Protein AF-A0A497NNQ6-F1 (afdb_monomer_lite)

Sequence (151 aa):
MIDNIDRTLLYLIMEAEKTGQPISTWGLASLKAKTSTERNKLDGIYRYHLEQLAKKGLIIKKQYKKGKQKYTGFSINPRRLICSNGALFILANPILIYQCPYVEKCPSECKVSFYERKGKLIVKGCKLLKEAPQHVKQLIIEHLEKEKEKS

Secondary structure (DSSP, 8-state):
---HHHHHHHHHHHHHHTTTSPBPHHHHHHTT-SSHHHHHHHHHHHHHHHHHHHHTTSEEEEEEEETTEEEEEEEE-TT--EEETTEEEE--SS-EEEE-TTTTT--S----EEEEETTEEEEES-HHHHHS-HHHHHHHHHHHHHHHTT-

Structure (mmCIF, N/CA/C/O backbone):
data_AF-A0A497NNQ6-F1
#
_entry.id   AF-A0A497NNQ6-F1
#
loop_
_atom_site.group_PDB
_atom_site.id
_atom_site.type_symbol
_atom_site.label_atom_id
_atom_site.label_alt_id
_atom_site.label_comp_id
_atom_site.label_asym_id
_atom_site.label_entity_id
_atom_site.label_seq_id
_atom_site.pdbx_PDB_ins_code
_atom_site.Cartn_x
_atom_site.Cartn_y
_atom_site.Cartn_z
_atom_site.occupancy
_atom_site.B_iso_or_equiv
_atom_site.auth_seq_id
_atom_site.auth_comp_id
_atom_site.auth_asym_id
_atom_site.auth_atom_id
_atom_site.pdbx_PDB_model_num
ATOM 1 N N . MET A 1 1 ? -12.839 -0.486 -9.635 1.00 50.12 1 MET A N 1
ATOM 2 C CA . MET A 1 1 ? -12.310 -1.840 -9.360 1.00 50.12 1 MET A CA 1
ATOM 3 C C . MET A 1 1 ? -10.793 -1.729 -9.196 1.00 50.12 1 MET A C 1
ATOM 5 O O . MET A 1 1 ? -10.218 -0.871 -9.854 1.00 50.12 1 MET A O 1
ATOM 9 N N . ILE A 1 2 ? -10.179 -2.468 -8.266 1.00 61.03 2 ILE A N 1
ATOM 10 C CA . ILE A 1 2 ? -8.712 -2.562 -8.112 1.00 61.03 2 ILE A CA 1
ATOM 11 C C . ILE A 1 2 ? -8.254 -3.710 -9.017 1.00 61.03 2 ILE A C 1
ATOM 13 O O . ILE A 1 2 ? -8.754 -4.824 -8.856 1.00 61.03 2 ILE A O 1
ATOM 17 N N . ASP A 1 3 ? -7.358 -3.449 -9.965 1.00 68.81 3 ASP A N 1
ATOM 18 C CA . ASP A 1 3 ? -6.833 -4.482 -10.867 1.00 68.81 3 ASP A CA 1
ATOM 19 C C . ASP A 1 3 ? -5.592 -5.201 -10.295 1.00 68.81 3 ASP A C 1
ATOM 21 O O . ASP A 1 3 ? -5.135 -4.938 -9.179 1.00 68.81 3 ASP A O 1
ATOM 25 N N . ASN A 1 4 ? -5.052 -6.170 -11.038 1.00 74.56 4 ASN A N 1
ATOM 26 C CA . ASN A 1 4 ? -3.903 -6.964 -10.590 1.00 74.56 4 ASN A CA 1
ATOM 27 C C . ASN A 1 4 ? -2.616 -6.140 -10.413 1.00 74.56 4 ASN A C 1
ATOM 29 O O . ASN A 1 4 ? -1.765 -6.512 -9.599 1.00 74.56 4 ASN A O 1
ATOM 33 N N . ILE A 1 5 ? -2.474 -5.025 -11.131 1.00 82.00 5 ILE A N 1
ATOM 34 C CA . ILE A 1 5 ? -1.312 -4.142 -11.009 1.00 82.00 5 ILE A CA 1
ATOM 35 C C . ILE A 1 5 ? -1.440 -3.334 -9.722 1.00 82.00 5 ILE A C 1
ATOM 37 O O . ILE A 1 5 ? -0.509 -3.335 -8.917 1.00 82.00 5 ILE A O 1
ATOM 41 N N . ASP A 1 6 ? -2.611 -2.744 -9.473 1.00 78.31 6 ASP A N 1
ATOM 42 C CA . ASP A 1 6 ? -2.908 -2.040 -8.225 1.00 78.31 6 ASP A CA 1
ATOM 43 C C . ASP A 1 6 ? -2.630 -2.941 -7.003 1.00 78.31 6 ASP A C 1
ATOM 45 O O . ASP A 1 6 ? -1.988 -2.519 -6.042 1.00 78.31 6 ASP A O 1
ATOM 49 N N . ARG A 1 7 ? -3.055 -4.213 -7.052 1.00 75.19 7 ARG A N 1
ATOM 50 C CA . ARG A 1 7 ? -2.792 -5.214 -5.995 1.00 75.19 7 ARG A CA 1
ATOM 51 C C . ARG A 1 7 ? -1.307 -5.447 -5.766 1.00 75.19 7 ARG A C 1
ATOM 53 O O . ARG A 1 7 ? -0.846 -5.437 -4.627 1.00 75.19 7 ARG A O 1
ATOM 60 N N . THR A 1 8 ? -0.574 -5.668 -6.851 1.00 81.12 8 THR A N 1
ATOM 61 C CA . THR A 1 8 ? 0.866 -5.919 -6.795 1.00 81.12 8 THR A CA 1
ATOM 62 C C . THR A 1 8 ? 1.588 -4.721 -6.190 1.00 81.12 8 THR A C 1
ATOM 64 O O . THR A 1 8 ? 2.459 -4.892 -5.344 1.00 81.12 8 THR A O 1
ATOM 67 N N . LEU A 1 9 ? 1.195 -3.507 -6.573 1.00 86.56 9 LEU A N 1
ATOM 68 C CA . LEU A 1 9 ? 1.775 -2.277 -6.046 1.00 86.56 9 LEU A CA 1
ATOM 69 C C . LEU A 1 9 ? 1.506 -2.094 -4.560 1.00 86.56 9 LEU A C 1
ATOM 71 O O . LEU A 1 9 ? 2.432 -1.776 -3.822 1.00 86.56 9 LEU A O 1
ATOM 75 N N . LEU A 1 10 ? 0.274 -2.334 -4.115 1.00 80.31 10 LEU A N 1
ATOM 76 C CA . LEU A 1 10 ? -0.062 -2.288 -2.695 1.00 80.31 10 LEU A CA 1
ATOM 77 C C . LEU A 1 10 ? 0.793 -3.281 -1.905 1.00 80.31 10 LEU A C 1
ATOM 79 O O . LEU A 1 10 ? 1.423 -2.881 -0.934 1.00 80.31 10 LEU A O 1
ATOM 83 N N . TYR A 1 11 ? 0.913 -4.527 -2.372 1.00 77.94 11 TYR A N 1
ATOM 84 C CA . TYR A 1 11 ? 1.774 -5.525 -1.735 1.00 77.94 11 TYR A CA 1
ATOM 85 C C . TYR A 1 11 ? 3.248 -5.090 -1.681 1.00 77.94 11 TYR A C 1
ATOM 87 O O . TYR A 1 11 ? 3.886 -5.187 -0.638 1.00 77.94 11 TYR A O 1
ATOM 95 N N . LEU A 1 12 ? 3.798 -4.563 -2.779 1.00 83.88 12 LEU A N 1
ATOM 96 C CA . LEU A 1 12 ? 5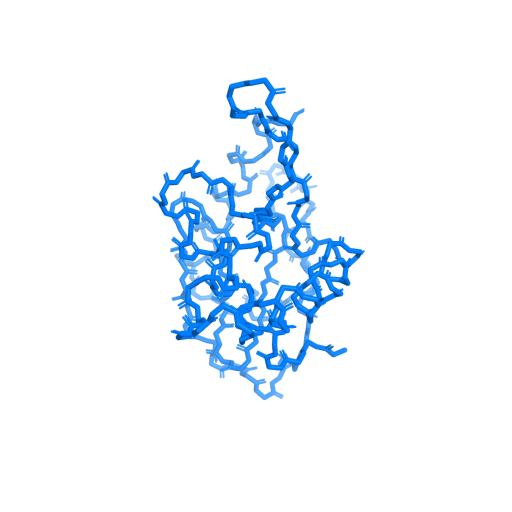.194 -4.117 -2.820 1.00 83.88 12 LEU A CA 1
ATOM 97 C C . LEU A 1 12 ? 5.460 -2.911 -1.908 1.00 83.88 12 LEU A C 1
ATOM 99 O O . LEU A 1 12 ? 6.512 -2.851 -1.275 1.00 83.88 12 LEU A O 1
ATOM 103 N N . ILE A 1 13 ? 4.524 -1.961 -1.820 1.00 83.25 13 ILE A N 1
ATOM 104 C CA . ILE A 1 13 ? 4.625 -0.838 -0.877 1.00 83.25 13 ILE A CA 1
ATOM 105 C C . ILE A 1 13 ? 4.577 -1.363 0.558 1.00 83.25 13 ILE A C 1
ATOM 107 O O . ILE A 1 13 ? 5.393 -0.948 1.374 1.00 83.25 13 ILE A O 1
ATOM 111 N N . MET A 1 14 ? 3.676 -2.303 0.849 1.00 75.88 14 MET A N 1
ATOM 112 C CA . MET A 1 14 ? 3.567 -2.927 2.169 1.00 75.88 14 MET A CA 1
ATOM 113 C C . MET A 1 14 ? 4.863 -3.632 2.584 1.00 75.88 14 MET A C 1
ATOM 115 O O . MET A 1 14 ? 5.338 -3.450 3.701 1.00 75.88 14 MET A O 1
ATOM 119 N N . GLU A 1 15 ? 5.477 -4.407 1.691 1.00 75.75 15 GLU A N 1
ATOM 120 C CA . GLU A 1 15 ? 6.763 -5.048 1.983 1.00 75.75 15 GLU A CA 1
ATOM 121 C C . GLU A 1 15 ? 7.877 -4.016 2.202 1.00 75.75 15 GLU A C 1
ATOM 123 O O . GLU A 1 15 ? 8.692 -4.170 3.112 1.00 75.75 15 GLU A O 1
ATOM 128 N N . ALA A 1 16 ? 7.884 -2.924 1.433 1.00 79.94 16 ALA A N 1
ATOM 129 C CA . ALA A 1 16 ? 8.855 -1.852 1.614 1.00 79.94 16 ALA A CA 1
ATOM 130 C C . ALA A 1 16 ? 8.681 -1.107 2.950 1.00 79.94 16 ALA A C 1
ATOM 132 O O . ALA A 1 16 ? 9.676 -0.715 3.558 1.00 79.94 16 ALA A O 1
ATOM 133 N N . GLU A 1 17 ? 7.457 -0.955 3.461 1.00 74.44 17 GLU A N 1
ATOM 134 C CA . GLU A 1 17 ? 7.201 -0.295 4.750 1.00 74.44 17 GLU A CA 1
ATOM 135 C C . GLU A 1 17 ? 7.841 -1.013 5.945 1.00 74.44 17 GLU A C 1
ATOM 137 O O . GLU A 1 17 ? 8.196 -0.349 6.919 1.00 74.44 17 GLU A O 1
ATOM 142 N N . LYS A 1 18 ? 8.102 -2.326 5.854 1.00 72.06 18 LYS A N 1
ATOM 143 C CA . LYS A 1 18 ? 8.870 -3.064 6.878 1.00 72.06 18 LYS A CA 1
ATOM 144 C C . LYS A 1 18 ? 10.287 -2.516 7.064 1.00 72.06 18 LYS A C 1
ATOM 146 O O . LYS A 1 18 ? 10.879 -2.687 8.122 1.00 72.06 18 LYS A O 1
ATOM 151 N N . THR A 1 19 ? 10.825 -1.838 6.050 1.00 76.50 19 THR A N 1
ATOM 152 C CA . THR A 1 19 ? 12.148 -1.196 6.104 1.00 76.50 19 THR A CA 1
ATOM 153 C C . THR A 1 19 ? 12.115 0.194 6.748 1.00 76.50 19 THR A C 1
ATOM 155 O O . THR A 1 19 ? 13.158 0.817 6.935 1.00 76.50 19 THR A O 1
ATOM 158 N N . GLY A 1 20 ? 10.922 0.713 7.066 1.00 70.75 20 GLY A N 1
ATOM 159 C CA . GLY A 1 20 ? 10.724 2.046 7.636 1.00 70.75 20 GLY A CA 1
ATOM 160 C C . GLY A 1 20 ? 10.903 3.200 6.643 1.00 70.75 20 GLY A C 1
ATOM 161 O O . GLY A 1 20 ? 10.778 4.359 7.040 1.00 70.75 20 GLY A O 1
ATOM 162 N N . GLN A 1 21 ? 11.177 2.925 5.362 1.00 71.56 21 GLN A N 1
ATOM 163 C CA . GLN A 1 21 ? 11.405 3.956 4.347 1.00 71.56 21 GLN A CA 1
ATOM 164 C C . GLN A 1 21 ? 10.308 3.967 3.270 1.00 71.56 21 GLN A C 1
ATOM 166 O O . GLN A 1 21 ? 9.955 2.914 2.739 1.00 71.56 21 GLN A O 1
ATOM 171 N N . PRO A 1 22 ? 9.782 5.151 2.891 1.00 75.31 22 PRO A N 1
ATOM 172 C CA . PRO A 1 22 ? 8.890 5.280 1.742 1.00 75.31 22 PRO A CA 1
ATOM 173 C C . PRO A 1 22 ? 9.583 4.826 0.453 1.00 75.31 22 PRO A C 1
ATOM 175 O O . PRO A 1 22 ? 10.721 5.217 0.186 1.00 75.31 22 PRO A O 1
ATOM 178 N N . ILE A 1 23 ? 8.878 4.065 -0.384 1.00 88.19 23 ILE A N 1
ATOM 179 C CA . ILE A 1 23 ? 9.420 3.562 -1.651 1.00 88.19 23 ILE A CA 1
ATOM 180 C C . ILE A 1 23 ? 8.950 4.417 -2.827 1.00 88.19 23 ILE A C 1
ATOM 182 O O . ILE A 1 23 ? 7.787 4.813 -2.900 1.00 88.19 23 ILE A O 1
ATOM 186 N N . SER A 1 24 ? 9.856 4.742 -3.749 1.00 90.50 24 SER A N 1
ATOM 187 C CA . SER A 1 24 ? 9.533 5.498 -4.964 1.00 90.50 24 SER A CA 1
ATOM 188 C C . SER A 1 24 ? 8.995 4.586 -6.070 1.00 90.50 24 SER A C 1
ATOM 190 O O . SER A 1 24 ? 9.194 3.371 -6.041 1.00 90.50 24 SER A O 1
ATOM 192 N N . THR A 1 25 ? 8.366 5.168 -7.096 1.00 91.69 25 THR A N 1
ATOM 193 C CA . THR A 1 25 ? 7.933 4.420 -8.295 1.00 91.69 25 THR A CA 1
ATOM 194 C C . THR A 1 25 ? 9.101 3.686 -8.951 1.00 91.69 25 THR A C 1
ATOM 196 O O . THR A 1 25 ? 8.987 2.503 -9.268 1.00 91.69 25 THR A O 1
ATOM 199 N N . TRP A 1 26 ? 10.258 4.346 -9.035 1.00 89.25 26 TRP A N 1
ATOM 200 C CA . TRP A 1 26 ? 11.479 3.748 -9.562 1.00 89.25 26 TRP A CA 1
ATOM 201 C C . TRP A 1 26 ? 11.964 2.567 -8.718 1.00 89.25 26 TRP A C 1
ATOM 203 O O . TRP A 1 26 ? 12.391 1.547 -9.260 1.00 89.25 26 TRP A O 1
ATOM 213 N N . GLY A 1 27 ? 11.881 2.687 -7.388 1.00 89.69 27 GLY A N 1
ATOM 214 C CA . GLY A 1 27 ? 12.178 1.595 -6.463 1.00 89.69 27 GLY A CA 1
ATOM 215 C C . GLY A 1 27 ? 11.265 0.396 -6.710 1.00 89.69 27 GLY A C 1
ATOM 216 O O . GLY A 1 27 ? 11.755 -0.707 -6.925 1.00 89.69 27 GLY A O 1
ATOM 217 N 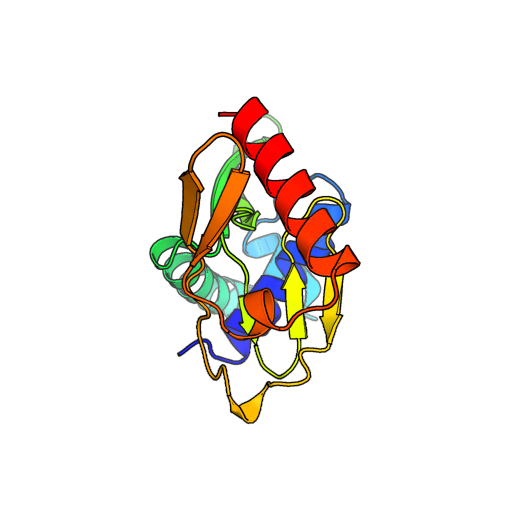N . LEU A 1 28 ? 9.952 0.627 -6.792 1.00 90.88 28 LEU A N 1
ATOM 218 C CA . LEU A 1 28 ? 8.958 -0.413 -7.080 1.00 90.88 28 LEU A CA 1
ATOM 219 C C . LEU A 1 28 ? 9.205 -1.097 -8.432 1.00 90.88 28 LEU A C 1
ATOM 221 O O . LEU A 1 28 ? 9.164 -2.323 -8.517 1.00 90.88 28 LEU A O 1
ATOM 225 N N . ALA A 1 29 ? 9.497 -0.326 -9.482 1.00 91.81 29 ALA A N 1
ATOM 226 C CA . ALA A 1 29 ? 9.827 -0.865 -10.801 1.00 91.81 29 ALA A CA 1
ATOM 227 C C . ALA A 1 29 ? 11.115 -1.705 -10.765 1.00 91.81 29 ALA A C 1
ATOM 229 O O . ALA A 1 29 ? 11.181 -2.768 -11.381 1.00 91.81 29 ALA A O 1
ATOM 230 N N . SER A 1 30 ? 12.116 -1.269 -9.993 1.00 90.69 30 SER A N 1
ATOM 231 C CA . SER A 1 30 ? 13.394 -1.977 -9.837 1.00 90.69 30 SER A CA 1
ATOM 232 C C . SER A 1 30 ? 13.255 -3.327 -9.129 1.00 90.69 30 SER A C 1
ATOM 234 O O . SER A 1 30 ? 14.045 -4.220 -9.399 1.00 90.69 30 SER A O 1
ATOM 236 N N . LEU A 1 31 ? 12.245 -3.506 -8.270 1.00 88.62 31 LEU A N 1
ATOM 237 C CA . LEU A 1 31 ? 11.985 -4.788 -7.598 1.00 88.62 31 LEU A CA 1
ATOM 238 C C . LEU A 1 31 ? 11.461 -5.882 -8.543 1.00 88.62 31 LEU A C 1
ATOM 240 O O . LEU A 1 31 ? 11.489 -7.059 -8.188 1.00 88.62 31 LEU A O 1
ATOM 244 N N . LYS A 1 32 ? 10.925 -5.510 -9.712 1.00 89.00 32 LYS A N 1
ATOM 245 C CA . LYS A 1 32 ? 10.306 -6.452 -10.661 1.00 89.00 32 LYS A CA 1
ATOM 246 C C . LYS A 1 32 ? 11.047 -6.562 -11.987 1.00 89.00 32 LYS A C 1
ATOM 248 O O . LYS A 1 32 ? 11.002 -7.624 -12.600 1.00 89.00 32 LYS A O 1
ATOM 253 N N . ALA A 1 33 ? 11.706 -5.496 -12.424 1.00 91.44 33 ALA A N 1
ATOM 254 C CA . ALA A 1 33 ? 12.395 -5.472 -13.703 1.00 91.44 33 ALA A CA 1
ATOM 255 C C . ALA A 1 33 ? 13.706 -6.266 -13.678 1.00 91.44 33 ALA A C 1
ATOM 257 O O . ALA A 1 33 ? 14.508 -6.128 -12.756 1.00 91.44 33 ALA A O 1
ATOM 258 N N . LYS A 1 34 ? 13.967 -7.016 -14.749 1.00 91.62 34 LYS A N 1
ATOM 259 C CA . LYS A 1 34 ? 15.254 -7.685 -14.995 1.00 91.62 34 LYS A CA 1
ATOM 260 C C . LYS A 1 34 ? 16.199 -6.836 -15.844 1.00 91.62 34 LYS A C 1
ATOM 262 O O . LYS A 1 34 ? 17.403 -7.062 -15.841 1.00 91.62 34 LYS A O 1
ATOM 267 N N . THR A 1 35 ? 15.660 -5.859 -16.577 1.00 94.06 35 THR A N 1
ATOM 268 C CA . THR A 1 35 ? 16.422 -4.977 -17.475 1.00 94.06 35 THR A CA 1
ATOM 269 C C . THR A 1 35 ? 16.060 -3.506 -17.274 1.00 94.06 35 THR A C 1
ATOM 271 O O . THR A 1 35 ? 15.002 -3.167 -16.740 1.00 94.06 35 THR A O 1
ATOM 274 N N . SER A 1 36 ? 16.927 -2.602 -17.738 1.00 90.50 36 SER A N 1
ATOM 275 C CA . SER A 1 36 ? 16.676 -1.154 -17.710 1.00 90.50 36 SER A CA 1
ATOM 276 C C . SER A 1 36 ? 15.456 -0.753 -18.549 1.00 90.50 36 SER A C 1
ATOM 278 O O . SER A 1 36 ? 14.659 0.075 -18.108 1.00 90.50 36 SER A O 1
ATOM 280 N N . THR A 1 37 ? 15.272 -1.368 -19.719 1.00 93.19 37 THR A N 1
ATOM 281 C CA . THR A 1 37 ? 14.131 -1.121 -20.613 1.00 93.19 37 THR A CA 1
ATOM 282 C C . THR A 1 37 ? 12.811 -1.541 -19.972 1.00 93.19 37 THR A C 1
ATOM 284 O O . THR A 1 37 ? 11.844 -0.778 -19.971 1.00 93.19 37 THR A O 1
ATOM 287 N N . GLU A 1 38 ? 12.775 -2.729 -19.366 1.00 92.38 38 GLU A N 1
ATOM 288 C CA . GLU A 1 38 ? 11.604 -3.218 -18.636 1.00 92.38 38 GLU A CA 1
ATOM 289 C C . GLU A 1 38 ? 11.275 -2.317 -17.443 1.00 92.38 38 GLU A C 1
ATOM 291 O O . GLU A 1 38 ? 10.116 -1.952 -17.245 1.00 92.38 38 GLU A O 1
ATOM 296 N N . ARG A 1 39 ? 12.295 -1.876 -16.696 1.00 94.94 39 ARG A N 1
ATOM 297 C CA . ARG A 1 39 ? 12.116 -0.952 -15.573 1.00 94.94 39 ARG A CA 1
ATOM 298 C C . ARG A 1 39 ? 11.482 0.361 -16.010 1.00 94.94 39 ARG A C 1
ATOM 300 O O . ARG A 1 39 ? 10.555 0.811 -15.352 1.00 94.94 39 ARG A O 1
ATOM 307 N N . ASN A 1 40 ? 11.945 0.960 -17.107 1.00 90.81 40 ASN A N 1
ATOM 308 C CA . ASN A 1 40 ? 11.388 2.222 -17.603 1.00 90.81 40 ASN A CA 1
ATOM 309 C C . ASN A 1 40 ? 9.911 2.071 -17.996 1.00 90.81 40 ASN A C 1
ATOM 311 O O . ASN A 1 40 ? 9.094 2.940 -17.695 1.00 90.81 40 ASN A O 1
ATOM 315 N N . LYS A 1 41 ? 9.553 0.940 -18.618 1.00 92.94 41 LYS A N 1
ATOM 316 C CA . LYS A 1 41 ? 8.159 0.624 -18.951 1.00 92.94 41 LYS A CA 1
ATOM 317 C C . LYS A 1 41 ? 7.307 0.453 -17.689 1.00 92.94 41 LYS A C 1
ATOM 319 O O . LYS A 1 41 ? 6.224 1.030 -17.602 1.00 92.94 41 LYS A O 1
ATOM 324 N N . LEU A 1 42 ? 7.804 -0.301 -16.706 1.00 92.88 42 LEU A N 1
ATOM 325 C CA . LEU A 1 42 ? 7.123 -0.499 -15.426 1.00 92.88 42 LEU A CA 1
ATOM 326 C C . LEU A 1 42 ? 6.988 0.804 -14.638 1.00 92.88 42 LEU A C 1
ATOM 328 O O . LEU A 1 42 ? 5.928 1.032 -14.072 1.00 92.88 42 LEU A O 1
ATOM 332 N N . ASP A 1 43 ? 7.994 1.682 -14.636 1.00 91.56 43 ASP A N 1
ATOM 333 C CA . ASP A 1 43 ? 7.922 2.980 -13.955 1.00 91.56 43 ASP A CA 1
ATOM 334 C C . ASP A 1 43 ? 6.766 3.833 -14.496 1.00 91.56 43 ASP A C 1
ATOM 336 O O . ASP A 1 43 ? 5.982 4.372 -13.715 1.00 91.56 43 ASP A O 1
ATOM 340 N N . GLY A 1 44 ? 6.595 3.886 -15.823 1.00 90.75 44 GLY A N 1
ATOM 341 C CA . GLY A 1 44 ? 5.479 4.594 -16.456 1.00 90.75 44 GLY A CA 1
ATOM 342 C C . GLY A 1 44 ? 4.112 4.029 -16.059 1.00 90.75 44 GLY A C 1
ATOM 343 O O . GLY A 1 44 ? 3.228 4.782 -15.642 1.00 90.75 44 GLY A O 1
ATOM 344 N N . ILE A 1 45 ? 3.957 2.701 -16.122 1.00 92.75 45 ILE A N 1
ATOM 345 C CA . ILE A 1 45 ? 2.725 2.007 -15.716 1.00 92.75 45 ILE A CA 1
ATOM 346 C C . ILE A 1 45 ? 2.447 2.270 -14.231 1.00 92.75 45 ILE A C 1
ATOM 348 O O . ILE A 1 45 ? 1.377 2.746 -13.858 1.00 92.75 45 ILE A O 1
ATOM 352 N N . TYR A 1 46 ? 3.428 2.023 -13.368 1.00 94.38 46 TYR A N 1
ATOM 353 C CA . TYR A 1 46 ? 3.277 2.153 -11.924 1.00 94.38 46 TYR A CA 1
ATOM 354 C C . TYR A 1 46 ? 2.952 3.577 -11.511 1.00 94.38 46 TYR A C 1
ATOM 356 O O . TYR A 1 46 ? 2.125 3.763 -10.624 1.00 94.38 46 TYR A O 1
ATOM 364 N N . ARG A 1 47 ? 3.527 4.589 -12.169 1.00 93.19 47 ARG A N 1
ATOM 365 C CA . ARG A 1 47 ? 3.196 5.986 -11.885 1.00 93.19 47 ARG A CA 1
ATOM 366 C C . ARG A 1 47 ? 1.697 6.224 -12.032 1.00 93.19 47 ARG A C 1
ATOM 368 O O . ARG A 1 47 ? 1.087 6.699 -11.080 1.00 93.19 47 ARG A O 1
ATOM 375 N N . TYR A 1 48 ? 1.099 5.817 -13.154 1.00 93.00 48 TYR A N 1
ATOM 376 C CA . TYR A 1 48 ? -0.342 5.948 -13.381 1.00 93.00 48 TYR A CA 1
ATOM 377 C C . TYR A 1 48 ? -1.163 5.282 -12.266 1.00 93.00 48 TYR A C 1
ATOM 379 O O . TYR A 1 48 ? -2.001 5.935 -11.642 1.00 93.00 48 TYR A O 1
ATOM 387 N N . HIS A 1 49 ? -0.884 4.013 -11.960 1.00 90.44 49 HIS A N 1
ATOM 388 C CA . HIS A 1 49 ? -1.627 3.259 -10.945 1.00 90.44 49 HIS A CA 1
ATOM 389 C C . HIS A 1 49 ? -1.477 3.852 -9.538 1.00 90.44 49 HIS A C 1
ATOM 391 O O . HIS A 1 49 ? -2.465 4.033 -8.827 1.00 90.44 49 HIS A O 1
ATOM 397 N N . LEU A 1 50 ? -0.265 4.252 -9.146 1.00 91.94 50 LEU A N 1
ATOM 398 C CA . LEU A 1 50 ? -0.009 4.889 -7.853 1.00 91.94 50 LEU A CA 1
ATOM 399 C C . LEU A 1 50 ? -0.754 6.220 -7.712 1.00 91.94 50 LEU A C 1
ATOM 401 O O . LEU A 1 50 ? -1.234 6.550 -6.627 1.00 91.94 50 LEU A O 1
ATOM 405 N N . GLU A 1 51 ? -0.910 6.984 -8.793 1.00 90.88 51 GLU A N 1
ATOM 406 C CA . GLU A 1 51 ? -1.745 8.183 -8.757 1.00 90.88 51 GLU A CA 1
ATOM 407 C C . GLU A 1 51 ? -3.222 7.863 -8.545 1.00 90.88 51 GLU A C 1
ATOM 409 O O . GLU A 1 51 ? -3.876 8.543 -7.752 1.00 90.88 51 GLU A O 1
ATOM 414 N N . GLN A 1 52 ? -3.747 6.823 -9.194 1.00 86.75 52 GLN A N 1
ATOM 415 C CA . GLN A 1 52 ? -5.130 6.394 -8.983 1.00 86.75 52 GLN A CA 1
ATOM 416 C C . GLN A 1 52 ? -5.346 5.870 -7.558 1.00 86.75 52 GLN A C 1
ATOM 418 O O . GLN A 1 52 ? -6.331 6.230 -6.912 1.00 86.75 52 GLN A O 1
ATOM 423 N N . LEU A 1 53 ? -4.412 5.078 -7.028 1.00 84.69 53 LEU A N 1
ATOM 424 C CA . LEU A 1 53 ? -4.436 4.598 -5.644 1.00 84.69 53 LEU A CA 1
ATOM 425 C C . LEU A 1 53 ? -4.384 5.757 -4.637 1.00 84.69 53 LEU A C 1
ATOM 427 O O . LEU A 1 53 ? -5.125 5.747 -3.651 1.00 84.69 53 LEU A O 1
ATOM 431 N N . ALA A 1 54 ? -3.567 6.781 -4.900 1.00 86.75 54 ALA A N 1
ATOM 432 C CA . ALA A 1 54 ? -3.497 7.979 -4.067 1.00 86.75 54 ALA A CA 1
ATOM 433 C C . ALA A 1 54 ? -4.800 8.793 -4.124 1.00 86.75 54 ALA A C 1
ATOM 435 O O . ALA A 1 54 ? -5.294 9.220 -3.085 1.00 86.75 54 ALA A O 1
ATOM 436 N N . LYS A 1 55 ? -5.416 8.948 -5.307 1.00 83.69 55 LYS A N 1
ATOM 437 C CA . LYS A 1 55 ? -6.727 9.611 -5.469 1.00 83.69 55 LYS A CA 1
ATOM 438 C C . LYS A 1 55 ? -7.850 8.881 -4.727 1.00 83.69 55 LYS A C 1
ATOM 440 O O . LYS A 1 55 ? -8.714 9.521 -4.137 1.00 83.69 55 LYS A O 1
ATOM 445 N N . LYS A 1 56 ? -7.816 7.545 -4.703 1.00 76.06 56 LYS A N 1
ATOM 446 C CA . LYS A 1 56 ? -8.724 6.709 -3.890 1.00 76.06 56 LYS A CA 1
ATOM 447 C C . LYS A 1 56 ? -8.416 6.799 -2.383 1.00 76.06 56 LYS A C 1
ATOM 449 O O . LYS A 1 56 ? -9.203 6.354 -1.546 1.00 76.06 56 LYS A O 1
ATOM 454 N N . GLY A 1 57 ? -7.280 7.396 -2.022 1.00 75.38 57 GLY A N 1
ATOM 455 C CA . GLY A 1 57 ? -6.803 7.539 -0.654 1.00 75.38 57 GLY A CA 1
ATOM 456 C C . GLY A 1 57 ? -6.293 6.233 -0.055 1.00 75.38 57 GLY A C 1
ATOM 457 O O . GLY A 1 57 ? -6.288 6.124 1.164 1.00 75.38 57 GLY A O 1
ATOM 458 N N . LEU A 1 58 ? -5.917 5.245 -0.872 1.00 76.88 58 LEU A N 1
ATOM 459 C CA . LEU A 1 58 ? -5.393 3.947 -0.420 1.00 76.88 58 LEU A CA 1
ATOM 460 C C . LEU A 1 58 ? -3.908 4.017 -0.048 1.00 76.88 58 LEU A C 1
ATOM 462 O O . LEU A 1 58 ? -3.439 3.252 0.790 1.00 76.88 58 LEU A O 1
ATOM 466 N N . ILE A 1 59 ? -3.188 4.960 -0.651 1.00 82.94 59 ILE A N 1
ATOM 467 C CA . ILE A 1 59 ? -1.785 5.251 -0.364 1.00 82.94 59 ILE A CA 1
ATOM 468 C C . ILE A 1 59 ? -1.603 6.753 -0.148 1.00 82.94 59 ILE A C 1
ATOM 470 O O . ILE A 1 59 ? -2.395 7.565 -0.630 1.00 82.94 59 ILE A O 1
ATOM 474 N N . ILE A 1 60 ? -0.546 7.122 0.563 1.00 85.19 60 ILE A N 1
ATOM 475 C CA . ILE A 1 60 ? -0.150 8.497 0.853 1.00 85.19 60 ILE A CA 1
ATOM 476 C C . ILE A 1 60 ? 1.122 8.799 0.061 1.00 85.19 60 ILE A C 1
ATOM 478 O O . ILE A 1 60 ? 2.100 8.053 0.119 1.00 85.19 60 ILE A O 1
ATOM 482 N N . LYS A 1 61 ? 1.118 9.918 -0.671 1.00 89.88 61 LYS A N 1
ATOM 483 C CA . LYS A 1 61 ? 2.324 10.463 -1.305 1.00 89.88 61 LYS A CA 1
ATOM 484 C C . LYS A 1 61 ? 3.115 11.241 -0.252 1.00 89.88 61 LYS A C 1
ATOM 486 O O . LYS A 1 61 ? 2.615 12.231 0.277 1.00 89.88 61 LYS A O 1
ATOM 491 N N . LYS A 1 62 ? 4.344 10.818 0.041 1.00 86.62 62 LYS A N 1
ATOM 492 C CA . LYS A 1 62 ? 5.262 11.502 0.963 1.00 86.62 62 LYS A CA 1
ATOM 493 C C . LYS A 1 62 ? 6.449 12.051 0.188 1.00 86.62 62 LYS A C 1
ATOM 495 O O . LYS A 1 62 ? 7.108 11.317 -0.544 1.00 86.62 62 LYS A O 1
ATOM 500 N N . GLN A 1 63 ? 6.746 13.334 0.361 1.00 87.50 63 GLN A N 1
ATOM 501 C CA . GLN A 1 63 ? 7.996 13.896 -0.140 1.00 87.50 63 GLN A CA 1
ATOM 502 C C . GLN A 1 63 ? 9.092 13.694 0.900 1.00 87.50 63 GLN A C 1
ATOM 504 O O . GLN A 1 63 ? 8.904 14.015 2.071 1.00 87.50 63 GLN A O 1
ATOM 509 N N . TYR A 1 64 ? 10.239 13.177 0.475 1.00 81.50 64 TYR A N 1
ATOM 510 C CA . TYR A 1 64 ? 11.407 13.014 1.333 1.00 81.50 64 TYR A CA 1
ATOM 511 C C . TYR A 1 64 ? 12.663 13.512 0.621 1.00 81.50 64 TYR A C 1
ATOM 513 O O . TYR A 1 64 ? 12.733 13.555 -0.608 1.00 81.50 64 TYR A O 1
ATOM 521 N N . LYS A 1 65 ? 13.661 13.939 1.396 1.00 83.00 65 LYS A N 1
ATOM 522 C CA . LYS A 1 65 ? 14.954 14.378 0.866 1.00 83.00 65 LYS A CA 1
ATOM 523 C C . LYS A 1 65 ? 15.981 13.272 1.047 1.00 83.00 65 LYS A C 1
ATOM 525 O O . LYS A 1 65 ? 16.070 12.682 2.119 1.00 83.00 65 LYS A O 1
ATOM 530 N N . LYS A 1 66 ? 16.789 13.037 0.017 1.00 78.12 66 LYS A N 1
ATOM 531 C CA . LYS A 1 66 ? 18.006 12.229 0.112 1.00 78.12 66 LYS A CA 1
ATOM 532 C C . LYS A 1 66 ? 19.152 13.080 -0.429 1.00 78.12 66 LYS A C 1
ATOM 534 O O . LYS A 1 66 ? 19.234 13.338 -1.629 1.00 78.12 66 LYS A O 1
ATOM 539 N N . GLY A 1 67 ? 19.970 13.612 0.480 1.00 84.38 67 GLY A N 1
ATOM 540 C CA . GLY A 1 67 ? 20.928 14.675 0.164 1.00 84.38 67 GLY A CA 1
ATOM 541 C C . GLY A 1 67 ? 20.225 15.954 -0.311 1.00 84.38 67 GLY A C 1
ATOM 542 O O . GLY A 1 67 ? 19.263 16.411 0.306 1.00 84.38 67 GLY A O 1
ATOM 543 N N . LYS A 1 68 ? 20.686 16.525 -1.433 1.00 86.56 68 LYS A N 1
ATOM 544 C CA . LYS A 1 68 ? 20.099 17.738 -2.042 1.00 86.56 68 LYS A CA 1
ATOM 545 C C . LYS A 1 68 ? 18.849 17.464 -2.891 1.00 86.56 68 LYS A C 1
ATOM 547 O O . LYS A 1 68 ? 18.158 18.401 -3.280 1.00 86.56 68 LYS A O 1
ATOM 552 N N . GLN A 1 69 ? 18.551 16.201 -3.186 1.00 82.75 69 GLN A N 1
ATOM 553 C CA . GLN A 1 69 ? 17.462 15.820 -4.083 1.00 82.75 69 GLN A CA 1
ATOM 554 C C . GLN A 1 69 ? 16.174 15.511 -3.311 1.00 82.75 69 GLN A C 1
ATOM 556 O O . GLN A 1 69 ? 16.198 14.897 -2.240 1.00 82.75 69 GLN A O 1
ATOM 561 N N . LYS A 1 70 ? 15.039 15.942 -3.874 1.00 85.19 70 LYS A N 1
ATOM 562 C CA . LYS A 1 70 ? 13.693 15.629 -3.382 1.00 85.19 70 LYS A CA 1
ATOM 563 C C . LYS A 1 70 ? 13.141 14.428 -4.143 1.00 85.19 70 LYS A C 1
ATOM 565 O O . LYS A 1 70 ? 13.185 14.399 -5.368 1.00 85.19 70 LYS A O 1
ATOM 570 N N . TYR A 1 71 ? 12.579 13.484 -3.408 1.00 85.06 71 TYR A N 1
ATOM 571 C CA . TYR A 1 71 ? 11.971 12.270 -3.928 1.00 85.06 71 TYR A CA 1
ATOM 572 C C . TYR A 1 71 ? 10.515 12.191 -3.487 1.00 85.06 71 TYR A C 1
ATOM 574 O O . TYR A 1 71 ? 10.149 12.669 -2.412 1.00 85.06 71 TYR A O 1
ATOM 582 N N . THR A 1 72 ? 9.687 11.570 -4.324 1.00 88.88 72 THR A N 1
ATOM 583 C CA . THR A 1 72 ? 8.322 11.196 -3.952 1.00 88.88 72 THR A CA 1
ATOM 584 C C . THR A 1 72 ? 8.305 9.710 -3.644 1.00 88.88 72 THR A C 1
ATOM 586 O O . THR A 1 72 ? 8.654 8.888 -4.492 1.00 88.88 72 THR A O 1
ATOM 589 N N . GLY A 1 73 ? 7.920 9.389 -2.418 1.00 89.12 73 GLY A N 1
ATOM 590 C CA . GLY A 1 73 ? 7.689 8.037 -1.950 1.00 89.12 73 GLY A CA 1
ATOM 591 C C . GLY A 1 73 ? 6.216 7.799 -1.706 1.00 89.12 73 GLY A C 1
ATOM 592 O O . GLY A 1 73 ? 5.425 8.732 -1.543 1.00 89.12 73 GLY A O 1
ATOM 593 N N . PHE A 1 74 ? 5.867 6.528 -1.659 1.00 88.50 74 PHE A N 1
ATOM 594 C CA . PHE A 1 74 ? 4.525 6.069 -1.382 1.00 88.50 74 PHE A CA 1
ATOM 595 C C . PHE A 1 74 ? 4.563 5.253 -0.101 1.00 88.50 74 PHE A C 1
ATOM 597 O O . PHE A 1 74 ? 5.462 4.437 0.105 1.00 88.50 74 PHE A O 1
ATOM 604 N N . SER A 1 75 ? 3.600 5.520 0.768 1.00 82.94 75 SER A N 1
ATOM 605 C CA . SER A 1 75 ? 3.312 4.710 1.943 1.00 82.94 75 SER A CA 1
ATOM 606 C C . SER A 1 75 ? 1.854 4.297 1.872 1.00 82.94 75 SER A C 1
ATOM 608 O O . SER A 1 75 ? 1.044 4.963 1.223 1.00 82.94 75 SER A O 1
ATOM 610 N N . ILE A 1 76 ? 1.490 3.219 2.535 1.00 79.12 76 ILE A N 1
ATOM 611 C CA . ILE A 1 76 ? 0.094 2.852 2.662 1.00 79.12 76 ILE A CA 1
ATOM 612 C C . ILE A 1 76 ? -0.648 3.918 3.479 1.00 79.12 76 ILE A C 1
ATOM 614 O O . ILE A 1 76 ? -0.059 4.617 4.308 1.00 79.12 76 ILE A O 1
ATOM 618 N N . ASN A 1 77 ? -1.944 4.100 3.202 1.00 74.81 77 ASN A N 1
ATOM 619 C CA . ASN A 1 77 ? -2.810 4.872 4.081 1.00 74.81 77 ASN A CA 1
ATOM 620 C C . ASN A 1 77 ? -3.348 3.971 5.206 1.00 74.81 77 ASN A C 1
ATOM 622 O O . ASN A 1 77 ? -4.263 3.187 4.944 1.00 74.81 77 ASN A O 1
ATOM 626 N N . PRO A 1 78 ? -2.868 4.117 6.453 1.00 66.25 78 PRO A N 1
ATOM 627 C CA . PRO A 1 78 ? -3.274 3.256 7.567 1.00 66.25 78 PRO A CA 1
ATOM 628 C C . PRO A 1 78 ? -4.767 3.371 7.910 1.00 66.25 78 PRO A C 1
ATOM 630 O O . PRO A 1 78 ? -5.369 2.462 8.474 1.00 66.25 78 PRO A O 1
ATOM 633 N N . ARG A 1 79 ? -5.417 4.477 7.520 1.00 61.56 79 ARG A N 1
ATOM 634 C CA . ARG A 1 79 ? -6.858 4.692 7.736 1.00 61.56 79 ARG A CA 1
ATOM 635 C C . ARG A 1 79 ? -7.738 3.932 6.745 1.00 61.56 79 ARG A C 1
ATOM 637 O O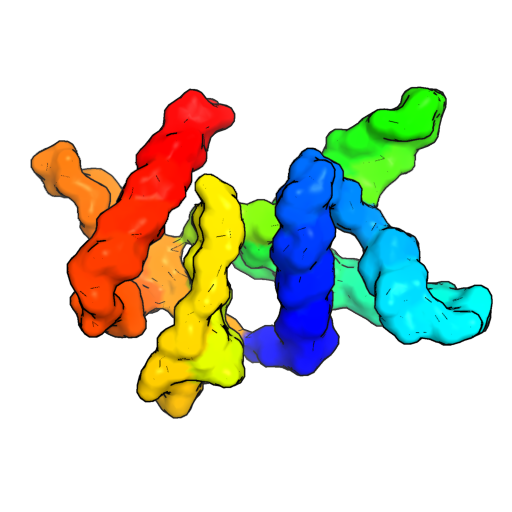 . ARG A 1 79 ? -8.966 3.978 6.849 1.00 61.56 79 ARG A O 1
ATOM 644 N N . ARG A 1 80 ? -7.148 3.271 5.748 1.00 63.62 80 ARG A N 1
ATOM 645 C CA . ARG A 1 80 ? -7.863 2.406 4.809 1.00 63.62 80 ARG A CA 1
ATOM 646 C C . ARG A 1 80 ? -7.552 0.953 5.131 1.00 63.62 80 ARG A C 1
ATOM 648 O O . ARG A 1 80 ? -6.443 0.614 5.501 1.00 63.62 80 ARG A O 1
ATOM 655 N N . LEU A 1 81 ? -8.546 0.090 4.965 1.00 60.59 81 LEU A N 1
ATOM 656 C CA . LEU A 1 81 ? -8.382 -1.360 5.020 1.00 60.59 81 LEU A CA 1
ATOM 657 C C . LEU A 1 81 ? -8.664 -1.899 3.625 1.00 60.59 81 LEU A C 1
ATOM 659 O O . LEU A 1 81 ? -9.691 -1.563 3.032 1.00 60.59 81 LEU A O 1
ATOM 663 N N . ILE A 1 82 ? -7.746 -2.695 3.082 1.00 60.81 82 ILE A N 1
ATOM 664 C CA . ILE A 1 82 ? -7.852 -3.191 1.707 1.00 60.81 82 ILE A CA 1
ATOM 665 C C . ILE A 1 82 ? -8.271 -4.654 1.770 1.00 60.81 82 ILE A C 1
ATOM 667 O O . ILE A 1 82 ? -7.589 -5.476 2.366 1.00 60.81 82 ILE A O 1
ATOM 671 N N . CYS A 1 83 ? -9.405 -4.986 1.156 1.00 58.53 83 CYS A N 1
ATOM 672 C CA . CYS A 1 83 ? -9.841 -6.364 0.959 1.00 58.53 83 CYS A CA 1
ATOM 673 C C . CYS A 1 83 ? -9.732 -6.677 -0.529 1.00 58.53 83 CYS A C 1
ATOM 675 O O . CYS A 1 83 ? -10.374 -6.012 -1.342 1.00 58.53 83 CYS A O 1
ATOM 677 N N . SER A 1 84 ? -8.893 -7.644 -0.891 1.00 50.88 84 SER A N 1
ATOM 678 C CA . SER A 1 84 ? -8.622 -7.963 -2.290 1.00 50.88 84 SER A CA 1
ATOM 679 C C . SER A 1 84 ? -8.248 -9.432 -2.437 1.00 50.88 84 SER A C 1
ATOM 681 O O . SER A 1 84 ? -7.352 -9.896 -1.740 1.00 50.88 84 SER A O 1
ATOM 683 N N . ASN A 1 85 ? -8.932 -10.168 -3.322 1.00 49.59 85 ASN A N 1
ATOM 684 C CA . ASN A 1 85 ? -8.641 -11.579 -3.633 1.00 49.59 85 ASN A CA 1
ATOM 685 C C . ASN A 1 85 ? -8.448 -12.499 -2.411 1.00 49.59 85 ASN A C 1
ATOM 687 O O . ASN A 1 85 ? -7.619 -13.402 -2.427 1.00 49.59 85 ASN A O 1
ATOM 691 N N . GLY A 1 86 ? -9.203 -12.287 -1.336 1.00 46.88 86 GLY A N 1
ATOM 692 C CA . GLY A 1 86 ? -9.133 -13.189 -0.192 1.00 46.88 86 GLY A CA 1
ATOM 693 C C . GLY A 1 86 ? -7.929 -12.903 0.693 1.00 46.88 86 GLY A C 1
ATOM 694 O O . GLY A 1 86 ? -7.578 -13.733 1.518 1.00 46.88 86 GLY A O 1
ATOM 695 N N . ALA A 1 87 ? -7.349 -11.706 0.588 1.00 48.34 87 ALA A N 1
ATOM 696 C CA . ALA A 1 87 ? -6.504 -11.106 1.607 1.00 48.34 87 ALA A CA 1
ATOM 697 C C . ALA A 1 87 ? -7.172 -9.825 2.137 1.00 48.34 87 ALA A C 1
ATOM 699 O O . ALA A 1 87 ? -7.503 -8.911 1.374 1.00 48.34 87 ALA A O 1
ATOM 700 N N . LEU A 1 88 ? -7.409 -9.774 3.449 1.00 56.53 88 LEU A N 1
ATOM 701 C CA . LEU A 1 88 ? -7.639 -8.536 4.178 1.00 56.53 88 LEU A CA 1
ATOM 702 C C . LEU A 1 88 ? -6.274 -8.014 4.617 1.00 56.53 88 LEU A C 1
ATOM 704 O O . LEU A 1 88 ? -5.628 -8.563 5.508 1.00 56.53 88 LEU A O 1
ATOM 708 N N . PHE A 1 89 ? -5.859 -6.923 4.001 1.00 60.00 89 PHE A N 1
ATOM 709 C CA . PHE A 1 89 ? -4.708 -6.168 4.438 1.00 60.00 89 PHE A CA 1
ATOM 710 C C . PHE A 1 89 ? -5.152 -5.264 5.582 1.00 60.00 89 PHE A C 1
ATOM 712 O O . PHE A 1 89 ? -5.858 -4.267 5.378 1.00 60.00 89 PHE A O 1
ATOM 719 N N . ILE A 1 90 ? -4.761 -5.644 6.795 1.00 56.03 90 ILE A N 1
ATOM 720 C CA . ILE A 1 90 ? -4.828 -4.754 7.940 1.00 56.03 90 ILE A CA 1
ATOM 721 C C . ILE A 1 90 ? -3.561 -3.928 7.890 1.00 56.03 90 ILE A C 1
ATOM 723 O O . ILE A 1 90 ? -2.459 -4.421 8.133 1.00 56.03 90 ILE A O 1
ATOM 727 N N . LEU A 1 91 ? -3.737 -2.671 7.505 1.00 56.34 91 LEU A N 1
ATOM 728 C CA . LEU A 1 91 ? -2.654 -1.726 7.279 1.00 56.34 91 LEU A CA 1
ATOM 729 C C . LEU A 1 91 ? -2.182 -1.178 8.628 1.00 56.34 91 LEU A C 1
ATOM 731 O O . LEU A 1 91 ? -2.254 0.018 8.857 1.00 56.34 91 LEU A O 1
ATOM 735 N N . ALA A 1 92 ? -1.790 -2.089 9.526 1.00 45.53 92 ALA A N 1
ATOM 736 C CA . ALA A 1 92 ? -1.205 -1.803 10.825 1.00 45.53 92 ALA A CA 1
ATOM 737 C C . ALA A 1 92 ? 0.323 -1.682 10.744 1.00 45.53 92 ALA A C 1
ATOM 739 O O . ALA A 1 92 ? 0.923 -2.065 9.746 1.00 45.53 92 ALA A O 1
ATOM 740 N N . ASN A 1 93 ? 0.972 -1.165 11.790 1.00 42.09 93 ASN A N 1
ATOM 741 C CA . ASN A 1 93 ? 2.422 -1.281 11.962 1.00 42.09 93 ASN A CA 1
ATOM 742 C C . ASN A 1 93 ? 2.719 -2.114 13.232 1.00 42.09 93 ASN A C 1
ATOM 744 O O . ASN A 1 93 ? 2.391 -1.628 14.321 1.00 42.09 93 ASN A O 1
ATOM 748 N N . PRO A 1 94 ? 3.309 -3.325 13.127 1.00 48.03 94 PRO A N 1
ATOM 749 C CA . PRO A 1 94 ? 3.667 -4.012 11.885 1.00 48.03 94 PRO A CA 1
ATOM 750 C C . PRO A 1 94 ? 2.429 -4.458 11.099 1.00 48.03 94 PRO A C 1
ATOM 752 O O . PRO A 1 94 ? 1.345 -4.659 11.647 1.00 48.03 94 PRO A O 1
ATOM 755 N N . ILE A 1 95 ? 2.608 -4.591 9.790 1.00 54.69 95 ILE A N 1
ATOM 756 C CA . ILE A 1 95 ? 1.547 -4.937 8.845 1.00 54.69 95 ILE A CA 1
ATOM 757 C C . ILE A 1 95 ? 1.087 -6.373 9.073 1.00 54.69 95 ILE A C 1
ATOM 759 O O . ILE A 1 95 ? 1.906 -7.293 9.076 1.00 54.69 95 ILE A O 1
ATOM 763 N N . LEU A 1 96 ? -0.229 -6.568 9.185 1.00 55.94 96 LEU A N 1
ATOM 764 C CA . LEU A 1 96 ? -0.833 -7.890 9.316 1.00 55.94 96 LEU A CA 1
ATOM 765 C C . LEU A 1 96 ? -1.685 -8.208 8.085 1.00 55.94 96 LEU A C 1
ATOM 767 O O . LEU A 1 96 ? -2.671 -7.535 7.778 1.00 55.94 96 LEU A O 1
ATOM 771 N N . ILE A 1 97 ? -1.292 -9.261 7.371 1.00 55.47 97 ILE A N 1
ATOM 772 C CA . ILE A 1 97 ? -2.030 -9.789 6.223 1.00 55.47 97 ILE A CA 1
ATOM 773 C C . ILE A 1 97 ? -2.864 -10.963 6.724 1.00 55.47 97 ILE A C 1
ATOM 775 O O . ILE A 1 97 ? -2.321 -12.002 7.089 1.00 55.47 97 ILE A O 1
ATOM 779 N N . TYR A 1 98 ? -4.183 -10.800 6.736 1.00 55.62 98 TYR A N 1
ATOM 780 C CA . TYR A 1 98 ? -5.109 -11.880 7.056 1.00 55.62 98 TYR A CA 1
ATOM 781 C C . TYR A 1 98 ? -5.690 -12.455 5.776 1.00 55.62 98 TYR A C 1
ATOM 783 O O . TYR A 1 98 ? -6.045 -11.717 4.857 1.00 55.62 98 TYR A O 1
ATOM 791 N N . GLN A 1 99 ? -5.859 -13.772 5.725 1.00 51.44 99 GLN A N 1
ATOM 792 C CA . GLN A 1 99 ? -6.680 -14.378 4.687 1.00 51.44 99 GLN A CA 1
ATOM 793 C C . GLN A 1 99 ? -8.138 -13.950 4.923 1.00 51.44 99 GLN A C 1
ATOM 795 O O . GLN A 1 99 ? -8.674 -14.081 6.021 1.00 51.44 99 GLN A O 1
ATOM 800 N N . CYS A 1 100 ? -8.766 -13.360 3.913 1.00 51.62 100 CYS A N 1
ATOM 801 C CA . CYS A 1 100 ? -10.162 -12.956 3.903 1.00 51.62 100 CYS A CA 1
ATOM 802 C C . CYS A 1 100 ? -11.022 -14.162 3.477 1.00 51.62 100 CYS A C 1
ATOM 804 O O . CYS A 1 100 ? -11.023 -14.519 2.296 1.00 51.62 100 CYS A O 1
ATOM 806 N N . PRO A 1 101 ? -11.806 -14.759 4.395 1.00 54.31 101 PRO A N 1
ATOM 807 C CA . PRO A 1 101 ? -12.680 -15.890 4.074 1.00 54.31 101 PRO A CA 1
ATOM 808 C C . PRO A 1 101 ? -13.933 -15.473 3.286 1.00 54.31 101 PRO A C 1
ATOM 810 O O . PRO A 1 101 ? -14.747 -16.311 2.919 1.00 54.31 101 PRO A O 1
ATOM 813 N N . TYR A 1 102 ? -14.111 -14.177 3.018 1.00 52.38 102 TYR A N 1
ATOM 814 C CA . TYR A 1 102 ? -15.286 -13.623 2.345 1.00 52.38 102 TYR A CA 1
ATOM 815 C C . TYR A 1 102 ? -14.932 -12.977 1.002 1.00 52.38 102 TYR A C 1
ATOM 817 O O . TYR A 1 102 ? -15.546 -11.977 0.623 1.00 52.38 102 TYR A O 1
ATOM 825 N N . VAL A 1 103 ? -13.936 -13.518 0.286 1.00 52.53 103 VAL A N 1
ATOM 826 C CA . VAL A 1 103 ? -13.465 -12.961 -0.996 1.00 52.53 103 VAL A CA 1
ATOM 827 C C . VAL A 1 103 ? -14.599 -12.749 -1.997 1.00 52.53 103 VAL A C 1
ATOM 829 O O . VAL A 1 103 ? -14.653 -11.717 -2.659 1.00 52.53 103 VAL A O 1
ATOM 832 N N . GLU A 1 104 ? -15.558 -13.671 -2.021 1.00 52.84 104 GLU A N 1
ATOM 833 C CA . GLU A 1 104 ? -16.719 -13.637 -2.912 1.00 52.84 104 GLU A CA 1
ATOM 834 C C . GLU A 1 104 ? -17.739 -12.550 -2.533 1.00 52.84 104 GLU A C 1
ATOM 836 O O . GLU A 1 104 ? -18.582 -12.175 -3.341 1.00 52.84 104 GLU A O 1
ATOM 841 N N . LYS A 1 105 ? -17.662 -12.011 -1.307 1.00 53.66 105 LYS A N 1
ATOM 842 C CA . LYS A 1 105 ? -18.625 -11.046 -0.751 1.00 53.66 105 LYS A CA 1
ATOM 843 C C . LYS A 1 105 ? -18.072 -9.623 -0.598 1.00 53.66 105 LYS A C 1
ATOM 845 O O . LYS A 1 105 ? -18.864 -8.709 -0.382 1.00 53.66 105 LYS A O 1
ATOM 850 N N . CYS A 1 106 ? -16.755 -9.396 -0.692 1.00 51.22 106 CYS A N 1
ATOM 851 C CA . CYS A 1 106 ? -16.173 -8.040 -0.736 1.00 51.22 106 CYS A CA 1
ATOM 852 C C . CYS A 1 106 ? -15.255 -7.889 -1.970 1.00 51.22 106 CYS A C 1
ATOM 854 O O . CYS A 1 106 ? -14.035 -8.013 -1.847 1.00 51.22 106 CYS A O 1
ATOM 856 N N . PRO A 1 107 ? -15.828 -7.621 -3.165 1.00 47.81 107 PRO A N 1
ATOM 857 C CA . PRO A 1 107 ? -15.104 -7.731 -4.432 1.00 47.81 107 PRO A CA 1
ATOM 858 C C . PRO A 1 107 ? -14.106 -6.603 -4.730 1.00 47.81 107 PRO A C 1
ATOM 860 O O . PRO A 1 107 ? -13.278 -6.773 -5.624 1.00 47.81 107 PRO A O 1
ATOM 863 N N . SER A 1 108 ? -14.140 -5.446 -4.050 1.00 51.44 108 SER A N 1
ATOM 864 C CA . SER A 1 108 ? -13.275 -4.345 -4.517 1.00 51.44 108 SER A CA 1
ATOM 865 C C . SER A 1 108 ? -12.933 -3.196 -3.576 1.00 51.44 108 SER A C 1
ATOM 867 O O . SER A 1 108 ? -11.955 -2.514 -3.858 1.00 51.44 108 SER A O 1
ATOM 869 N N . GLU A 1 109 ? -13.681 -2.918 -2.510 1.00 52.66 109 GLU A N 1
ATOM 870 C CA . GLU A 1 109 ? -13.329 -1.827 -1.587 1.00 52.66 109 GLU A CA 1
ATOM 871 C C . GLU A 1 109 ? -14.248 -1.883 -0.366 1.00 52.66 109 GLU A C 1
ATOM 873 O O . GLU A 1 109 ? -15.413 -1.492 -0.41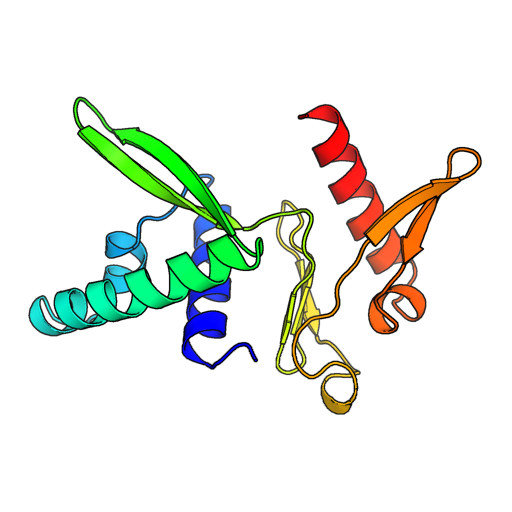8 1.00 52.66 109 GLU A O 1
ATOM 878 N N . CYS A 1 110 ? -13.740 -2.382 0.755 1.00 54.00 110 CYS A N 1
ATOM 879 C CA . CYS A 1 110 ? -14.461 -2.299 2.014 1.00 54.00 110 CYS A CA 1
ATOM 880 C C . CYS A 1 110 ? -14.144 -0.907 2.612 1.00 54.00 110 CYS A C 1
ATOM 882 O O . CYS A 1 110 ? -13.124 -0.710 3.269 1.00 54.00 110 CYS A O 1
ATOM 884 N N . LYS A 1 111 ? -14.984 0.103 2.321 1.00 52.19 111 LYS A N 1
ATOM 885 C CA . LYS A 1 111 ? -14.838 1.453 2.896 1.00 52.19 111 LYS A CA 1
ATOM 886 C C . LYS A 1 111 ? -15.175 1.399 4.376 1.00 52.19 111 LYS A C 1
ATOM 888 O O . LYS A 1 111 ? -16.342 1.381 4.755 1.00 52.19 111 LYS A O 1
ATOM 893 N N . VAL A 1 112 ? -14.139 1.389 5.200 1.00 55.31 112 VAL A N 1
ATOM 894 C CA . VAL A 1 112 ? -14.299 1.422 6.647 1.00 55.31 112 VAL A CA 1
ATOM 895 C C . VAL A 1 112 ? -14.288 2.865 7.113 1.00 55.31 112 VAL A C 1
ATOM 897 O O . VAL A 1 112 ? -13.361 3.612 6.809 1.00 55.31 112 VAL A O 1
ATOM 900 N N . SER A 1 113 ? -15.346 3.267 7.806 1.00 55.12 113 SER A N 1
ATOM 901 C CA . SER A 1 113 ? -15.388 4.512 8.556 1.00 55.12 113 SER A CA 1
ATOM 902 C C . SER A 1 113 ? -15.381 4.201 10.042 1.00 55.12 113 SER A C 1
ATOM 904 O O . SER A 1 113 ? -16.064 3.291 10.516 1.00 55.12 113 SER A O 1
ATOM 906 N N . PHE A 1 114 ? -14.582 4.970 10.765 1.00 60.81 114 PHE A N 1
ATOM 907 C CA . PHE A 1 114 ? -14.442 4.865 12.205 1.00 60.81 114 PHE A CA 1
ATOM 908 C C . PHE A 1 114 ? -15.014 6.127 12.819 1.00 60.81 114 PHE A C 1
ATOM 910 O O . PHE A 1 114 ? -14.734 7.230 12.351 1.00 60.81 114 PHE A O 1
ATOM 917 N N . TYR A 1 115 ? -15.839 5.963 13.840 1.00 63.31 115 TYR A N 1
ATOM 918 C CA . TYR A 1 115 ? -16.325 7.080 14.630 1.00 63.31 115 TYR A CA 1
ATOM 919 C C . TYR A 1 115 ? -16.407 6.666 16.087 1.00 63.31 115 TYR A C 1
ATOM 921 O O . TYR A 1 115 ? -16.590 5.494 16.412 1.00 63.31 115 TYR A O 1
ATOM 929 N N . GLU A 1 116 ? -16.261 7.637 16.968 1.00 55.25 116 GLU A N 1
ATOM 930 C CA . GLU A 1 116 ? -16.313 7.403 18.397 1.00 55.25 116 GLU A CA 1
ATOM 931 C C . GLU A 1 116 ? -17.729 7.649 18.907 1.00 55.25 116 GLU A C 1
ATOM 933 O O . GLU A 1 116 ? -18.377 8.634 18.549 1.00 55.25 116 GLU A O 1
ATOM 938 N N . ARG A 1 117 ? -18.240 6.737 19.732 1.00 69.75 117 ARG A N 1
ATOM 939 C CA . ARG A 1 117 ? -19.525 6.921 20.406 1.00 69.75 117 ARG A CA 1
ATOM 940 C C . ARG A 1 117 ? -19.405 6.414 21.832 1.00 69.75 117 ARG A C 1
ATOM 942 O O . ARG A 1 117 ? -19.183 5.226 22.040 1.00 69.75 117 ARG A O 1
ATOM 949 N N . LYS A 1 118 ? -19.592 7.310 22.807 1.00 77.62 118 LYS A N 1
ATOM 950 C CA . LYS A 1 118 ? -19.470 7.009 24.248 1.00 77.62 118 LYS A CA 1
ATOM 951 C C . LYS A 1 118 ? -18.105 6.390 24.615 1.00 77.62 118 LYS A C 1
ATOM 953 O O . LYS A 1 118 ? -18.067 5.367 25.291 1.00 77.62 118 LYS A O 1
ATOM 958 N N . GLY A 1 119 ? -17.008 6.957 24.104 1.00 67.38 119 GLY A N 1
ATOM 959 C CA . GLY A 1 119 ? -15.646 6.474 24.375 1.00 67.38 119 GLY A CA 1
ATOM 960 C C . GLY A 1 119 ? -15.299 5.121 23.743 1.00 67.38 119 GLY A C 1
ATOM 961 O O . GLY A 1 119 ? -14.304 4.510 24.109 1.00 67.38 119 GLY A O 1
ATOM 962 N N . LYS A 1 120 ? -16.128 4.610 22.821 1.00 60.69 120 LYS A N 1
ATOM 963 C CA . LYS A 1 120 ? -15.871 3.362 22.089 1.00 60.69 120 LYS A CA 1
ATOM 964 C C . LYS A 1 120 ? -15.699 3.647 20.603 1.00 60.69 120 LYS A C 1
ATOM 966 O O . LYS A 1 120 ? -16.541 4.324 20.004 1.00 60.69 120 LYS A O 1
ATOM 971 N N . LEU A 1 121 ? -14.644 3.091 20.005 1.00 58.53 121 LEU A N 1
ATOM 972 C CA . LEU A 1 121 ? -14.434 3.122 18.560 1.00 58.53 121 LEU A CA 1
ATOM 973 C C . LEU A 1 121 ? -15.462 2.208 17.877 1.00 58.53 121 LEU A C 1
ATOM 975 O O . LEU A 1 121 ? -15.471 0.994 18.078 1.00 58.53 121 LEU A O 1
ATOM 979 N N . ILE A 1 122 ? -16.346 2.789 17.068 1.00 63.50 122 ILE A N 1
ATOM 980 C CA . ILE A 1 122 ? -17.316 2.051 16.263 1.00 63.50 122 ILE A CA 1
ATOM 981 C C . ILE A 1 122 ? -16.828 1.977 14.821 1.00 63.50 122 ILE A C 1
ATOM 983 O O . ILE A 1 122 ? -16.496 2.984 14.194 1.00 63.50 122 ILE A O 1
ATOM 987 N N . VAL A 1 123 ? -16.848 0.758 14.285 1.00 58.84 123 VAL A N 1
ATOM 988 C CA . VAL A 1 123 ? -16.469 0.447 12.909 1.00 58.84 123 VAL A CA 1
ATOM 989 C C . VAL A 1 123 ? -17.719 0.322 12.034 1.00 58.84 123 VAL A C 1
ATOM 991 O O . VAL A 1 123 ? -18.597 -0.508 12.292 1.00 58.84 123 VAL A O 1
ATOM 994 N N . LYS A 1 124 ? -17.811 1.115 10.964 1.00 59.41 124 LYS A N 1
ATOM 995 C CA . LYS A 1 124 ? -18.905 1.084 9.980 1.00 59.41 124 LYS A CA 1
ATOM 996 C C . LYS A 1 124 ? -18.356 0.783 8.582 1.00 59.41 124 LYS A C 1
ATOM 998 O O . LYS A 1 124 ? -17.248 1.171 8.243 1.00 59.41 124 LYS A O 1
ATOM 1003 N N . GLY A 1 125 ? -19.140 0.076 7.766 1.00 53.47 125 GLY A N 1
ATOM 1004 C CA . GLY A 1 125 ? -18.890 -0.058 6.322 1.00 53.47 125 GLY A CA 1
ATOM 1005 C C . GLY A 1 125 ? -18.162 -1.321 5.839 1.00 53.47 125 GLY A C 1
ATOM 1006 O O . GLY A 1 125 ? -18.117 -1.548 4.636 1.00 53.47 125 GLY A O 1
ATOM 1007 N N . CYS A 1 126 ? -17.684 -2.205 6.725 1.00 61.22 126 CYS A N 1
ATOM 1008 C CA . CYS A 1 126 ? -17.123 -3.502 6.322 1.00 61.22 126 CYS A CA 1
ATOM 1009 C C . CYS A 1 126 ? -17.743 -4.661 7.114 1.00 61.22 126 CYS A C 1
ATOM 1011 O O . CYS A 1 126 ? -17.550 -4.773 8.325 1.00 61.22 126 CYS A O 1
ATOM 1013 N N . LYS A 1 127 ? -18.501 -5.524 6.419 1.00 59.41 127 LYS A N 1
ATOM 1014 C CA . LYS A 1 127 ? -19.122 -6.731 6.996 1.00 59.41 127 LYS A CA 1
ATOM 1015 C C . LYS A 1 127 ? -18.067 -7.692 7.550 1.00 59.41 127 LYS A C 1
ATOM 1017 O O . LYS A 1 127 ? -18.227 -8.199 8.652 1.00 59.41 127 LYS A O 1
ATOM 1022 N N . LEU A 1 128 ? -16.940 -7.815 6.849 1.00 60.00 128 LEU A N 1
ATOM 1023 C CA . LEU A 1 128 ? -15.813 -8.647 7.261 1.00 60.00 128 LEU A CA 1
ATOM 1024 C C . LEU A 1 128 ? -15.233 -8.214 8.610 1.00 60.00 128 LEU A C 1
ATOM 1026 O O . LEU A 1 128 ? -14.947 -9.051 9.446 1.00 60.00 128 LEU A O 1
ATOM 1030 N N . LEU A 1 129 ? -15.131 -6.912 8.862 1.00 60.62 129 LEU A N 1
ATOM 1031 C CA . LEU A 1 129 ? -14.646 -6.369 10.132 1.00 60.62 129 LEU A CA 1
ATOM 1032 C C . LEU A 1 129 ? -15.639 -6.578 11.280 1.00 60.62 129 LEU A C 1
ATOM 1034 O O . LEU A 1 129 ? -15.230 -6.814 12.412 1.00 60.62 129 LEU A O 1
ATOM 1038 N N . LYS A 1 130 ? -16.947 -6.519 10.994 1.00 63.84 130 LYS A N 1
ATOM 1039 C CA . LYS A 1 130 ? -17.996 -6.843 11.976 1.00 63.84 130 LYS A CA 1
ATOM 1040 C C . LYS A 1 130 ? -17.971 -8.320 12.365 1.00 63.84 130 LYS A C 1
ATOM 1042 O O . LYS A 1 130 ? -18.163 -8.635 13.536 1.00 63.84 130 LYS A O 1
ATOM 1047 N N . GLU A 1 131 ? -17.714 -9.198 11.402 1.00 63.84 131 GLU A N 1
ATOM 1048 C CA . GLU A 1 131 ? -17.705 -10.657 11.572 1.00 63.84 131 GLU A CA 1
ATOM 1049 C C . GLU A 1 131 ? -16.306 -11.221 11.878 1.00 63.84 131 GLU A C 1
ATOM 1051 O O . GLU A 1 131 ? -16.170 -12.409 12.151 1.00 63.84 131 GLU A O 1
ATOM 1056 N N . ALA A 1 132 ? -15.262 -10.385 11.876 1.00 62.53 132 ALA A N 1
ATOM 1057 C CA . ALA A 1 132 ? -13.899 -10.804 12.177 1.00 62.53 132 ALA A CA 1
ATOM 1058 C C . ALA A 1 132 ? -13.763 -11.305 13.629 1.00 62.53 132 ALA A C 1
ATOM 1060 O O . ALA A 1 132 ? -14.466 -10.806 14.525 1.00 62.53 132 ALA A O 1
ATOM 1061 N N . PRO A 1 133 ? -12.823 -12.234 13.890 1.00 61.62 133 PRO A N 1
ATOM 1062 C CA . PRO A 1 133 ? -12.462 -12.629 15.246 1.00 61.62 133 PRO A CA 1
ATOM 1063 C C . PRO A 1 133 ? -12.084 -11.426 16.123 1.00 61.62 133 PRO A C 1
ATOM 1065 O O . PRO A 1 133 ? -11.559 -10.422 15.636 1.00 61.62 133 PRO A O 1
ATOM 1068 N N . GLN A 1 134 ? -12.320 -11.533 17.433 1.00 65.50 134 GLN A N 1
ATOM 1069 C CA . GLN A 1 134 ? -12.143 -10.414 18.367 1.00 65.50 134 GLN A CA 1
ATOM 1070 C C . GLN A 1 134 ? -10.707 -9.863 18.391 1.00 65.50 134 GLN A C 1
ATOM 1072 O O . GLN A 1 134 ? -10.530 -8.647 18.410 1.00 65.50 134 GLN A O 1
ATOM 1077 N N . HIS A 1 135 ? -9.696 -10.733 18.298 1.00 62.25 135 HIS A N 1
ATOM 1078 C CA . HIS A 1 135 ? -8.287 -10.325 18.267 1.00 62.25 135 HIS A CA 1
ATOM 1079 C C . HIS A 1 135 ? -7.956 -9.446 17.046 1.00 62.25 135 HIS A C 1
ATOM 1081 O O . HIS A 1 135 ? -7.211 -8.479 17.154 1.00 62.25 135 HIS A O 1
ATOM 1087 N N . VAL A 1 136 ? -8.568 -9.726 15.889 1.00 61.59 136 VAL A N 1
ATOM 1088 C CA . VAL A 1 136 ? -8.398 -8.932 14.662 1.00 61.59 136 VAL A CA 1
ATOM 1089 C C . VAL A 1 136 ? -8.996 -7.539 14.839 1.00 61.59 136 VAL A C 1
ATOM 1091 O O . VAL A 1 136 ? -8.397 -6.539 14.447 1.00 61.59 136 VAL A O 1
ATOM 1094 N N . LYS A 1 137 ? -10.181 -7.462 15.456 1.00 67.44 137 LYS A N 1
ATOM 1095 C CA . LYS A 1 137 ? -10.839 -6.188 15.768 1.00 67.44 137 LYS A CA 1
ATOM 1096 C C . LYS A 1 137 ? -9.991 -5.346 16.720 1.00 67.44 137 LYS A C 1
ATOM 1098 O O . LYS A 1 137 ? -9.842 -4.156 16.468 1.00 67.44 137 LYS A O 1
ATOM 1103 N N . GLN A 1 138 ? -9.424 -5.955 17.763 1.00 68.19 138 GLN A N 1
ATOM 1104 C CA . GLN A 1 138 ? -8.532 -5.276 18.712 1.00 68.19 138 GLN A CA 1
ATOM 1105 C C . GLN A 1 138 ? -7.281 -4.723 18.030 1.00 68.19 138 GLN A C 1
ATOM 1107 O O . GLN A 1 138 ? -7.013 -3.537 18.165 1.00 68.19 138 GLN A O 1
ATOM 1112 N N . LEU A 1 139 ? -6.598 -5.521 17.206 1.00 65.00 139 LEU A N 1
ATOM 1113 C CA . LEU A 1 139 ? -5.422 -5.072 16.452 1.00 65.00 139 LEU A CA 1
ATOM 1114 C C . LEU A 1 139 ? -5.715 -3.864 15.550 1.00 65.00 139 LEU A C 1
ATOM 1116 O O . LEU A 1 139 ? -4.916 -2.933 15.466 1.00 65.00 139 LEU A O 1
ATOM 1120 N N . ILE A 1 140 ? -6.874 -3.860 14.883 1.00 66.56 140 ILE A N 1
ATOM 1121 C CA . ILE A 1 140 ? -7.311 -2.719 14.067 1.00 66.56 140 ILE A CA 1
ATOM 1122 C C . ILE A 1 140 ? -7.568 -1.491 14.948 1.00 66.56 140 ILE A C 1
ATOM 1124 O O . ILE A 1 140 ? -7.132 -0.399 14.594 1.00 66.56 140 ILE A O 1
ATOM 1128 N N . ILE A 1 141 ? -8.267 -1.653 16.076 1.00 69.94 141 ILE A N 1
ATOM 1129 C CA . ILE A 1 141 ? -8.563 -0.559 17.015 1.00 69.94 141 ILE A CA 1
ATOM 1130 C C . ILE A 1 141 ? -7.264 0.050 17.557 1.00 69.94 141 ILE A C 1
ATOM 1132 O O . ILE A 1 141 ? -7.066 1.251 17.402 1.00 69.94 141 ILE A O 1
ATOM 1136 N N . GLU A 1 142 ? -6.355 -0.771 18.088 1.00 68.50 142 GLU A N 1
ATOM 1137 C CA . GLU A 1 142 ? -5.059 -0.333 18.624 1.00 68.50 142 GLU A CA 1
ATOM 1138 C C . GLU A 1 142 ? -4.232 0.417 17.580 1.00 68.50 142 GLU A C 1
ATOM 1140 O O . GLU A 1 142 ? -3.592 1.428 17.872 1.00 68.50 142 GLU A O 1
ATOM 1145 N N . HIS A 1 143 ? -4.236 -0.067 16.336 1.00 64.75 143 HIS A N 1
ATOM 1146 C CA . HIS A 1 143 ? -3.524 0.607 15.265 1.00 64.75 143 HIS A CA 1
ATOM 1147 C C . HIS A 1 143 ? -4.101 1.999 14.979 1.00 64.75 143 HIS A C 1
ATOM 1149 O O . HIS A 1 143 ? -3.355 2.964 14.815 1.00 64.75 143 HIS A O 1
ATOM 1155 N N . LEU A 1 144 ? -5.426 2.117 14.937 1.00 63.31 144 LEU A N 1
ATOM 1156 C CA . LEU A 1 144 ? -6.101 3.380 14.649 1.00 63.31 144 LEU A CA 1
ATOM 1157 C C . LEU A 1 144 ? -5.977 4.387 15.793 1.00 63.31 144 LEU A C 1
ATOM 1159 O O . LEU A 1 144 ? -5.881 5.585 15.532 1.0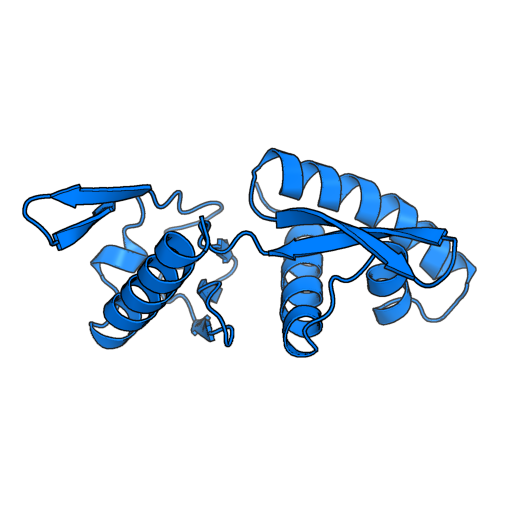0 63.31 144 LEU A O 1
ATOM 1163 N N . GLU A 1 145 ? -5.961 3.919 17.039 1.00 65.50 145 GLU A N 1
ATOM 1164 C CA . GLU A 1 145 ? -5.703 4.754 18.214 1.00 65.50 145 GLU A CA 1
ATOM 1165 C C . GLU A 1 145 ? -4.289 5.348 18.164 1.00 65.50 145 GLU A C 1
ATOM 1167 O O . GLU A 1 145 ? -4.136 6.563 18.276 1.00 65.50 145 GLU A O 1
ATOM 1172 N N . LYS A 1 146 ? -3.275 4.541 17.828 1.00 64.19 146 LYS A N 1
ATOM 1173 C CA . LYS A 1 146 ? -1.897 5.027 17.620 1.00 64.19 146 LYS A CA 1
ATOM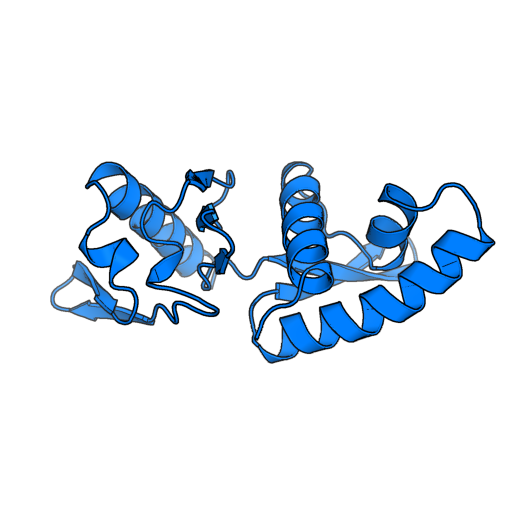 1174 C C . LYS A 1 146 ? -1.770 6.053 16.491 1.00 64.19 146 LYS A C 1
ATOM 1176 O O . LYS A 1 146 ? -0.881 6.899 16.520 1.00 64.19 146 LYS A O 1
ATOM 1181 N N . GLU A 1 147 ? -2.615 5.983 15.465 1.00 58.53 147 GLU A N 1
ATOM 1182 C CA . GLU A 1 147 ? -2.621 6.966 14.372 1.00 58.53 147 GLU A CA 1
ATOM 1183 C C . GLU A 1 147 ? -3.360 8.266 14.735 1.00 58.53 147 GLU A C 1
ATOM 1185 O O . GLU A 1 147 ? -3.053 9.316 14.162 1.00 58.53 147 GLU A O 1
ATOM 1190 N N . LYS A 1 148 ? -4.303 8.229 15.690 1.00 58.12 148 LYS A N 1
ATOM 1191 C CA . LYS A 1 148 ? -4.908 9.439 16.276 1.00 58.12 148 LYS A CA 1
ATOM 1192 C C . LYS A 1 148 ? -3.869 10.255 17.045 1.00 58.12 148 LYS A C 1
ATOM 1194 O O . LYS A 1 148 ? -3.852 11.465 16.896 1.00 58.12 148 LYS A O 1
ATOM 1199 N N . GLU A 1 149 ? -2.992 9.603 17.805 1.00 53.81 149 GLU A N 1
ATOM 1200 C CA . GLU A 1 149 ? -1.949 10.270 18.607 1.00 53.81 149 GLU A CA 1
ATOM 1201 C C . GLU A 1 149 ? -0.876 10.982 17.764 1.00 53.81 149 GLU A C 1
ATOM 1203 O O . GLU A 1 149 ? -0.154 11.837 18.269 1.00 53.81 149 GLU A O 1
ATOM 1208 N N . LYS A 1 150 ? -0.760 10.641 16.474 1.00 47.72 150 LYS A N 1
ATOM 1209 C CA . LYS A 1 150 ? 0.205 11.243 15.536 1.00 47.72 150 LYS A CA 1
ATOM 1210 C C . LYS A 1 150 ? -0.371 12.376 14.678 1.00 47.72 150 LYS A C 1
ATOM 1212 O O . LYS A 1 150 ? 0.373 12.932 13.870 1.00 47.72 150 LYS A O 1
ATOM 1217 N N . SER A 1 151 ? -1.679 12.640 14.763 1.00 44.06 151 SER A N 1
ATOM 1218 C CA . SER A 1 151 ? -2.389 13.669 13.979 1.00 44.06 151 SER A CA 1
ATOM 1219 C C . SER A 1 151 ? -2.675 14.898 14.824 1.00 44.06 151 SER A C 1
ATOM 1221 O O . SER A 1 151 ? -2.612 16.001 14.243 1.00 44.06 151 SER A O 1
#

Radius of gyration: 16.46 Å; chains: 1; bounding box: 40×34×45 Å

pLDDT: mean 71.39, std 15.09, range [42.09, 94.94]

Foldseek 3Di:
DQDPLLVLLLVLLLVVCVVVDFAALLRSLVVPDPDPVSSVVSSVVSVVSLVVCVVVVQWDWDWDDDDPDIGTGIHGRQQAWWDAPQWTWNSAVNTDIHGRPVCVPDPGGQDWDWDDDPNDIDIDRHPSLVVDDPVVVVRSVVRVVVVVVVD